Protein AF-A0AAW5ZXZ8-F1 (afdb_monomer_lite)

Structure (mmCIF, N/CA/C/O backbone):
data_AF-A0AAW5ZXZ8-F1
#
_entry.id   AF-A0AAW5ZXZ8-F1
#
loop_
_atom_site.group_PDB
_atom_site.id
_atom_site.type_symbol
_atom_site.label_atom_id
_atom_site.label_alt_id
_atom_site.label_comp_id
_atom_site.label_asym_id
_atom_site.label_entity_id
_atom_site.label_seq_id
_atom_site.pdbx_PDB_ins_code
_atom_site.Cartn_x
_atom_site.Cartn_y
_atom_site.Cartn_z
_atom_site.occupancy
_atom_site.B_iso_or_equiv
_atom_site.auth_seq_id
_atom_site.auth_comp_id
_atom_site.auth_asym_id
_atom_site.auth_atom_id
_atom_site.pdbx_PDB_model_num
ATOM 1 N N . MET A 1 1 ? -2.875 23.846 23.322 1.00 81.56 1 MET A N 1
ATOM 2 C CA . MET A 1 1 ? -2.249 22.609 23.842 1.00 81.56 1 MET A CA 1
ATOM 3 C C . MET A 1 1 ? -1.672 21.846 22.663 1.00 81.56 1 MET A C 1
ATOM 5 O O . MET A 1 1 ? -2.320 21.829 21.625 1.00 81.56 1 MET A O 1
ATOM 9 N N . LYS A 1 2 ? -0.470 21.278 22.786 1.00 89.38 2 LYS A N 1
ATOM 10 C CA . LYS A 1 2 ? 0.163 20.482 21.726 1.00 89.38 2 LYS A CA 1
ATOM 11 C C . LYS A 1 2 ? 0.194 19.020 22.166 1.00 89.38 2 LYS A C 1
ATOM 13 O O . LYS A 1 2 ? 0.668 18.742 23.263 1.00 89.38 2 LYS A O 1
ATOM 18 N N . THR A 1 3 ? -0.282 18.123 21.311 1.00 91.81 3 THR A N 1
ATOM 19 C CA . THR A 1 3 ? -0.285 16.674 21.544 1.00 91.81 3 THR A CA 1
ATOM 20 C C . THR A 1 3 ? 0.257 15.991 20.298 1.00 91.81 3 THR A C 1
ATOM 22 O O . THR A 1 3 ? -0.144 16.333 19.189 1.00 91.81 3 THR A O 1
ATOM 25 N N . THR A 1 4 ? 1.176 15.048 20.482 1.00 92.69 4 THR A N 1
ATOM 26 C CA . THR A 1 4 ? 1.722 14.222 19.401 1.00 92.69 4 THR A CA 1
ATOM 27 C C . THR A 1 4 ? 1.116 12.831 19.504 1.00 92.69 4 THR A C 1
ATOM 29 O O . THR A 1 4 ? 1.119 12.244 20.583 1.00 92.69 4 THR A O 1
ATOM 32 N N . ILE A 1 5 ? 0.622 12.306 18.386 1.00 88.88 5 ILE A N 1
ATOM 33 C CA . ILE A 1 5 ? 0.127 10.933 18.262 1.00 88.88 5 ILE A CA 1
ATOM 34 C C . ILE A 1 5 ? 0.953 10.273 17.162 1.00 88.88 5 ILE A C 1
ATOM 36 O O . ILE A 1 5 ? 1.001 10.780 16.044 1.00 88.88 5 ILE A O 1
ATOM 40 N N . ALA A 1 6 ? 1.636 9.181 17.496 1.00 89.12 6 ALA A N 1
ATOM 41 C CA . ALA A 1 6 ? 2.413 8.397 16.545 1.00 89.12 6 ALA A CA 1
ATOM 42 C C . ALA A 1 6 ? 1.604 7.175 16.100 1.00 89.12 6 ALA A C 1
ATOM 44 O O . ALA A 1 6 ? 0.957 6.528 16.923 1.00 89.12 6 ALA A O 1
ATOM 45 N N . PHE A 1 7 ? 1.671 6.855 14.810 1.00 86.56 7 PHE A N 1
ATOM 46 C CA . PHE A 1 7 ? 1.031 5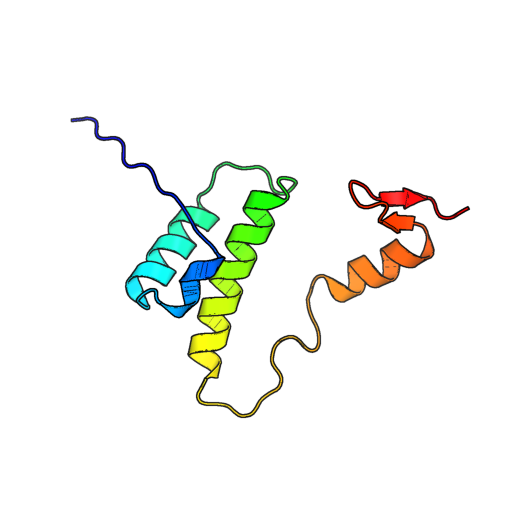.680 14.227 1.00 86.56 7 PHE A CA 1
ATOM 47 C C . PHE A 1 7 ? 2.094 4.696 13.749 1.00 86.56 7 PHE A C 1
ATOM 49 O O . PHE A 1 7 ? 3.091 5.098 13.154 1.00 86.56 7 PHE A O 1
ATOM 56 N N . ASN A 1 8 ? 1.859 3.411 14.001 1.00 88.94 8 ASN A N 1
ATOM 57 C CA . ASN A 1 8 ? 2.609 2.311 13.412 1.00 88.94 8 ASN A CA 1
ATOM 58 C C . ASN A 1 8 ? 1.621 1.469 12.602 1.00 88.94 8 ASN A C 1
ATOM 60 O O . ASN A 1 8 ? 0.579 1.074 13.129 1.00 88.94 8 ASN A O 1
ATOM 64 N N . ILE A 1 9 ? 1.922 1.260 11.324 1.00 90.62 9 ILE A N 1
ATOM 65 C CA . ILE A 1 9 ? 1.064 0.531 10.396 1.00 90.62 9 ILE A CA 1
ATOM 66 C C . ILE A 1 9 ? 1.736 -0.804 10.094 1.00 90.62 9 ILE A C 1
ATOM 68 O O . ILE A 1 9 ? 2.681 -0.865 9.312 1.00 90.62 9 ILE A O 1
ATOM 72 N N . ASP A 1 10 ? 1.223 -1.875 10.696 1.00 92.69 10 ASP A N 1
ATOM 73 C CA . ASP A 1 10 ? 1.617 -3.244 10.370 1.00 92.69 10 ASP A CA 1
ATOM 74 C C . ASP A 1 10 ? 0.670 -3.816 9.307 1.00 92.69 10 ASP A C 1
ATOM 76 O O . ASP A 1 10 ? -0.452 -4.249 9.602 1.00 92.69 10 ASP A O 1
ATOM 80 N N . THR A 1 11 ? 1.131 -3.825 8.054 1.00 95.12 11 THR A N 1
ATOM 81 C CA . THR A 1 11 ? 0.347 -4.298 6.906 1.00 95.12 11 THR A CA 1
ATOM 82 C C . THR A 1 11 ? -0.013 -5.787 6.988 1.00 95.12 11 THR A C 1
ATOM 84 O O . THR A 1 11 ? -0.973 -6.210 6.343 1.00 95.12 11 THR A O 1
ATOM 87 N N . SER A 1 12 ? 0.675 -6.583 7.817 1.00 95.12 12 SER A N 1
ATOM 88 C CA . SER A 1 12 ? 0.376 -8.010 8.003 1.00 95.12 12 SER A CA 1
ATOM 89 C C . SER A 1 12 ? -0.893 -8.262 8.830 1.00 95.12 12 SER A C 1
ATOM 91 O O . SER A 1 12 ? -1.495 -9.333 8.744 1.00 95.12 12 SER A O 1
ATOM 93 N N . THR A 1 13 ? -1.354 -7.258 9.584 1.00 95.12 13 THR A N 1
ATOM 94 C CA . THR A 1 13 ? -2.486 -7.381 10.523 1.00 95.12 13 THR A CA 1
ATOM 95 C C . THR A 1 13 ? -3.794 -6.776 10.011 1.00 95.12 13 THR A C 1
ATOM 97 O O . THR A 1 13 ? -4.830 -6.904 10.667 1.00 95.12 13 THR A O 1
ATOM 100 N N . LEU A 1 14 ? -3.794 -6.181 8.812 1.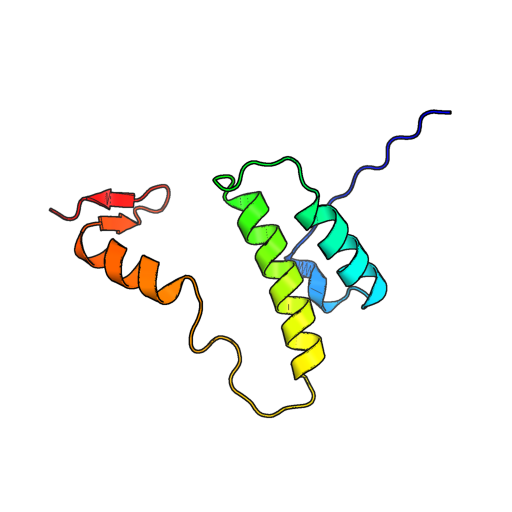00 96.88 14 LEU A N 1
ATOM 101 C CA . LEU A 1 14 ? -4.930 -5.426 8.257 1.00 96.88 14 LEU A CA 1
ATOM 102 C C . LEU A 1 14 ? -6.239 -6.227 8.191 1.00 96.88 14 LEU A C 1
ATOM 104 O O . LEU A 1 14 ? -7.328 -5.669 8.330 1.00 96.88 14 LEU A O 1
ATOM 108 N N . GLN A 1 15 ? -6.157 -7.548 8.020 1.00 95.06 15 GLN A N 1
ATOM 109 C CA . GLN A 1 15 ? -7.333 -8.422 7.987 1.00 95.06 15 GLN A CA 1
ATOM 110 C C . GLN A 1 15 ? -8.088 -8.464 9.326 1.00 95.06 15 GLN A C 1
ATOM 112 O O . GLN A 1 15 ? -9.296 -8.693 9.325 1.00 95.06 15 GLN A O 1
ATOM 117 N N . GLY A 1 16 ? -7.398 -8.233 10.449 1.00 95.00 16 GLY A N 1
ATOM 118 C CA . GLY A 1 16 ? -7.984 -8.202 11.792 1.00 95.00 16 GLY A CA 1
ATOM 119 C C . GLY A 1 16 ? -8.510 -6.828 12.219 1.00 95.00 16 GLY A C 1
ATOM 120 O O . GLY A 1 16 ? -9.222 -6.731 13.216 1.00 95.00 16 GLY A O 1
ATOM 121 N N . CYS A 1 17 ? -8.188 -5.763 11.481 1.00 95.75 17 CYS A N 1
ATOM 122 C CA . CYS A 1 17 ? -8.642 -4.408 11.788 1.00 95.75 17 CYS A CA 1
ATOM 123 C C . CYS A 1 17 ? -10.157 -4.245 11.586 1.00 95.75 17 CYS A C 1
ATOM 125 O O . CYS A 1 17 ? -10.762 -4.916 10.750 1.00 95.75 17 CYS A O 1
ATOM 127 N N . THR A 1 18 ? -10.787 -3.315 12.301 1.00 96.25 18 THR A N 1
ATOM 128 C CA . THR A 1 18 ? -12.171 -2.904 12.010 1.00 96.25 18 THR A CA 1
ATOM 129 C C . THR A 1 18 ? -12.223 -2.030 10.754 1.00 96.25 18 THR A C 1
ATOM 131 O O . THR A 1 18 ? -11.205 -1.470 10.345 1.00 96.25 18 THR A O 1
ATOM 134 N N . ASP A 1 19 ? -13.402 -1.895 10.142 1.00 96.19 19 ASP A N 1
ATOM 135 C CA . ASP A 1 19 ? -13.575 -1.041 8.957 1.00 96.19 19 ASP A CA 1
ATOM 136 C C . ASP A 1 19 ? -13.274 0.435 9.273 1.00 96.19 19 ASP A C 1
ATOM 138 O O . ASP A 1 19 ? -12.544 1.082 8.522 1.00 96.19 19 ASP A O 1
ATOM 142 N N . ASP A 1 20 ? -13.725 0.938 10.429 1.00 96.88 20 ASP A N 1
ATOM 143 C CA . ASP A 1 20 ? -13.423 2.304 10.888 1.00 96.88 20 ASP A CA 1
ATOM 144 C C . ASP A 1 20 ? -11.918 2.531 11.072 1.00 96.88 20 ASP A C 1
ATOM 146 O O . ASP A 1 20 ? -11.387 3.587 10.720 1.00 96.88 20 ASP A O 1
ATOM 150 N N . TYR A 1 21 ? -11.204 1.531 11.599 1.00 95.75 21 TYR A N 1
ATOM 151 C CA . TYR A 1 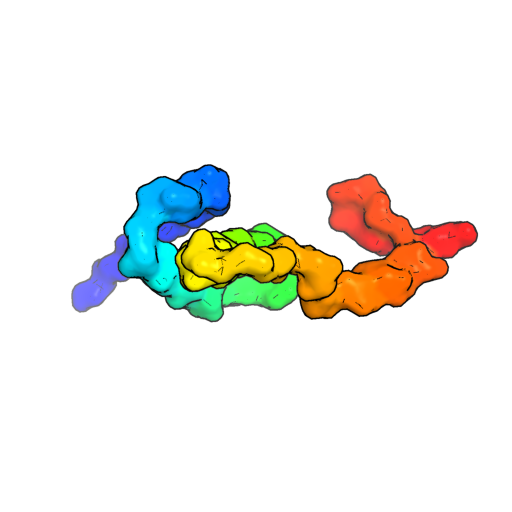21 ? -9.761 1.637 11.774 1.00 95.75 21 TYR A CA 1
ATOM 152 C C . TYR A 1 21 ? -9.030 1.601 10.430 1.00 95.75 21 TYR A C 1
ATOM 154 O O . TYR A 1 21 ? -8.122 2.399 10.221 1.00 95.75 21 TYR A O 1
ATOM 162 N N . LEU A 1 22 ? -9.453 0.759 9.480 1.00 96.94 22 LEU A N 1
ATOM 163 C CA . LEU A 1 22 ? -8.906 0.774 8.119 1.00 96.94 22 LEU A CA 1
ATOM 164 C C . LEU A 1 22 ? -9.142 2.113 7.415 1.00 96.94 22 LEU A C 1
ATOM 166 O O . LEU A 1 22 ? -8.239 2.607 6.742 1.00 96.94 22 LEU A O 1
ATOM 170 N N . ALA A 1 23 ? -10.316 2.723 7.595 1.00 96.50 23 ALA A N 1
ATOM 171 C CA . ALA A 1 23 ? -10.593 4.056 7.071 1.00 96.50 23 ALA A CA 1
ATOM 172 C C . ALA A 1 23 ? -9.653 5.104 7.690 1.00 96.50 23 ALA A C 1
ATOM 174 O O . ALA A 1 23 ? -9.076 5.915 6.966 1.00 96.50 23 ALA A O 1
ATOM 175 N N . ALA A 1 24 ? -9.427 5.056 9.007 1.00 96.06 24 ALA A N 1
ATOM 176 C CA . ALA A 1 24 ? -8.462 5.931 9.670 1.00 96.06 24 ALA A CA 1
ATOM 177 C C . ALA A 1 24 ? -7.033 5.723 9.137 1.00 96.06 24 ALA A C 1
ATOM 179 O O . ALA A 1 24 ? -6.357 6.700 8.813 1.00 96.06 24 ALA A O 1
ATOM 180 N N . LEU A 1 25 ? -6.590 4.469 8.982 1.00 96.00 25 LEU A N 1
ATOM 181 C CA . LEU A 1 25 ? -5.284 4.139 8.404 1.00 96.00 25 LEU A CA 1
ATOM 182 C C . LEU A 1 25 ? -5.146 4.655 6.970 1.00 96.00 25 LEU A C 1
ATOM 184 O O . LEU A 1 25 ? -4.093 5.184 6.625 1.00 96.00 25 LEU A O 1
ATOM 188 N N . TRP A 1 26 ? -6.198 4.555 6.154 1.00 97.00 26 TRP A N 1
ATOM 189 C CA . TRP A 1 26 ? -6.212 5.114 4.804 1.00 97.00 26 TRP A CA 1
ATOM 190 C C . TRP A 1 26 ? -5.994 6.626 4.816 1.00 97.00 26 TRP A C 1
ATOM 192 O O . TRP A 1 26 ? -5.114 7.117 4.112 1.00 97.00 26 TRP A O 1
ATOM 202 N N . TYR A 1 27 ? -6.738 7.362 5.647 1.00 96.50 27 TYR A N 1
ATOM 203 C CA . TYR A 1 27 ? -6.547 8.807 5.783 1.00 96.50 27 TYR A CA 1
ATOM 204 C C . TYR A 1 27 ? -5.123 9.151 6.227 1.00 96.50 27 TYR A C 1
ATOM 206 O O . TYR A 1 27 ? -4.479 9.992 5.605 1.00 96.50 27 TYR A O 1
ATOM 214 N N . ILE A 1 28 ? -4.606 8.473 7.254 1.00 94.81 28 ILE A N 1
ATOM 215 C CA . ILE A 1 28 ? -3.243 8.693 7.757 1.00 94.81 28 ILE A CA 1
ATOM 216 C C . ILE A 1 28 ? -2.218 8.443 6.650 1.00 94.81 28 ILE A C 1
ATOM 218 O O . ILE A 1 28 ? -1.395 9.315 6.381 1.00 94.81 28 ILE A O 1
ATOM 222 N N . ALA A 1 29 ? -2.296 7.295 5.975 1.00 94.25 29 ALA A N 1
ATOM 223 C CA . ALA A 1 29 ? -1.352 6.911 4.936 1.00 94.25 29 ALA A CA 1
ATOM 224 C C . ALA A 1 29 ? -1.397 7.860 3.724 1.00 94.25 29 ALA A C 1
ATOM 226 O O . ALA A 1 29 ? -0.347 8.211 3.201 1.00 94.25 29 ALA A O 1
ATOM 227 N N . GLN A 1 30 ? -2.577 8.349 3.328 1.00 93.94 30 GLN A N 1
ATOM 228 C CA . GLN A 1 30 ? -2.717 9.331 2.241 1.00 93.94 30 GLN A CA 1
ATOM 229 C C . GLN A 1 30 ? -2.233 10.738 2.612 1.00 93.94 30 GLN A C 1
ATOM 231 O O . GLN A 1 30 ? -1.850 11.515 1.744 1.00 93.94 30 GLN A O 1
ATOM 236 N N . THR A 1 31 ? -2.246 11.079 3.901 1.00 93.50 31 THR A N 1
ATOM 237 C CA . THR A 1 31 ? -1.675 12.338 4.415 1.00 93.50 31 THR A CA 1
ATOM 238 C C . THR A 1 31 ? -0.199 12.223 4.796 1.00 93.50 31 THR A C 1
ATOM 240 O O . THR A 1 31 ? 0.374 13.183 5.314 1.00 93.50 31 THR A O 1
ATOM 243 N N . ASN A 1 32 ? 0.423 11.061 4.564 1.00 90.19 32 ASN A N 1
ATOM 244 C CA . ASN A 1 32 ? 1.837 10.850 4.831 1.00 90.19 32 ASN A CA 1
ATOM 245 C C . ASN A 1 32 ? 2.668 11.858 4.011 1.00 90.19 32 ASN A C 1
ATOM 247 O O . ASN A 1 32 ? 2.529 11.892 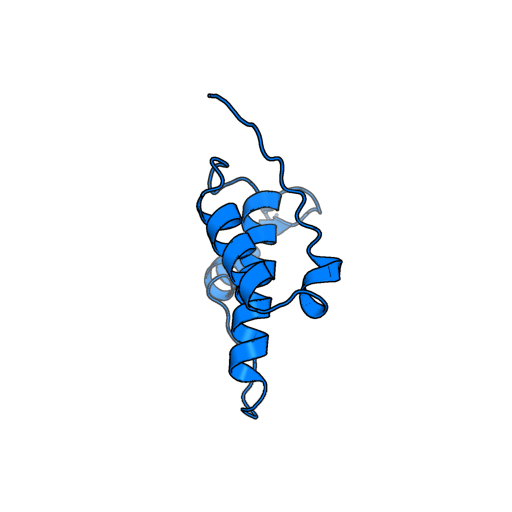2.791 1.00 90.19 32 ASN A O 1
ATOM 251 N N . PRO A 1 33 ? 3.541 12.667 4.639 1.00 91.38 33 PRO A N 1
ATOM 252 C CA . PRO A 1 33 ? 4.369 13.641 3.927 1.00 91.38 33 PRO A CA 1
ATOM 253 C C . PRO A 1 33 ? 5.510 13.010 3.111 1.00 91.38 33 PRO A C 1
ATOM 255 O O . PRO A 1 33 ? 6.316 13.744 2.539 1.00 91.38 33 PRO A O 1
ATOM 258 N N . ALA A 1 34 ? 5.628 11.678 3.091 1.00 91.56 34 ALA A N 1
ATOM 259 C CA . ALA A 1 34 ? 6.576 10.974 2.240 1.00 91.56 34 ALA A CA 1
ATOM 260 C C . ALA A 1 34 ? 6.366 11.324 0.759 1.00 91.56 34 ALA A C 1
ATOM 262 O O . ALA A 1 34 ? 5.247 11.506 0.283 1.00 91.56 34 ALA A O 1
ATOM 263 N N . THR A 1 35 ? 7.467 11.411 0.025 1.00 87.69 35 THR A N 1
ATOM 264 C CA . THR A 1 35 ? 7.455 11.609 -1.421 1.00 87.69 35 THR A CA 1
ATOM 265 C C . THR A 1 35 ? 6.969 10.348 -2.140 1.00 87.69 35 THR A C 1
ATOM 267 O O . THR A 1 35 ? 7.097 9.234 -1.635 1.00 87.69 35 THR A O 1
ATOM 270 N N . ASN A 1 36 ? 6.425 10.516 -3.348 1.00 84.62 36 ASN A N 1
ATOM 271 C CA . ASN A 1 36 ? 5.839 9.420 -4.134 1.00 84.62 36 ASN A CA 1
ATOM 272 C C . ASN A 1 36 ? 6.866 8.393 -4.663 1.00 84.62 36 ASN A C 1
ATOM 274 O O . ASN A 1 36 ? 6.476 7.425 -5.305 1.00 84.62 36 ASN A O 1
ATOM 278 N N . ASP A 1 37 ? 8.163 8.613 -4.451 1.00 85.69 37 ASP A N 1
ATOM 279 C CA . ASP A 1 37 ? 9.254 7.673 -4.739 1.00 85.69 37 ASP A CA 1
ATOM 280 C C . ASP A 1 37 ? 9.659 6.837 -3.510 1.00 85.69 37 ASP A C 1
ATOM 282 O O . ASP A 1 37 ? 10.494 5.938 -3.615 1.00 85.69 37 ASP A O 1
ATOM 286 N N . ASN A 1 38 ? 9.057 7.091 -2.344 1.00 91.50 38 ASN A N 1
ATOM 287 C CA . ASN A 1 38 ? 9.270 6.281 -1.156 1.00 91.50 38 ASN A CA 1
ATOM 288 C C . ASN A 1 38 ? 8.518 4.950 -1.285 1.00 91.50 38 ASN A C 1
ATOM 290 O O . ASN A 1 38 ? 7.304 4.876 -1.079 1.00 91.50 38 ASN A O 1
ATOM 294 N N . HIS A 1 39 ? 9.273 3.896 -1.590 1.00 88.38 39 HIS A N 1
ATOM 295 C CA . HIS A 1 39 ? 8.757 2.545 -1.778 1.00 88.38 39 HIS A CA 1
ATOM 296 C C . HIS A 1 39 ? 7.844 2.087 -0.629 1.00 88.38 39 HIS A C 1
ATOM 298 O O . HIS A 1 39 ? 6.706 1.689 -0.873 1.00 88.38 39 HIS A O 1
ATOM 304 N N . ASP A 1 40 ? 8.303 2.188 0.619 1.00 90.88 40 ASP A N 1
ATOM 305 C CA . ASP A 1 40 ? 7.571 1.655 1.772 1.00 9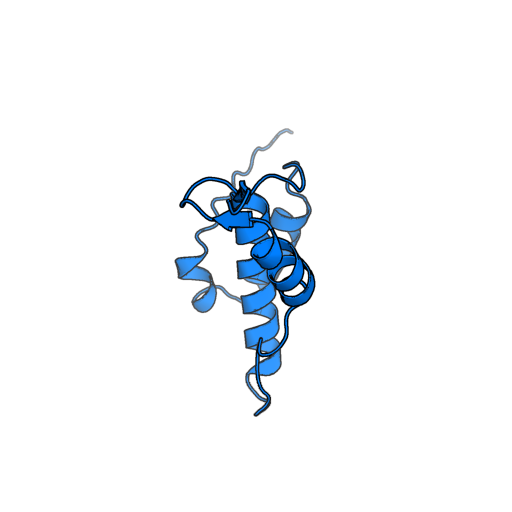0.88 40 ASP A CA 1
ATOM 306 C C . ASP A 1 40 ? 6.271 2.423 2.033 1.00 90.88 40 ASP A C 1
ATOM 308 O O . ASP A 1 40 ? 5.251 1.821 2.370 1.00 90.88 40 ASP A O 1
ATOM 312 N N . ALA A 1 41 ? 6.269 3.744 1.822 1.00 92.38 41 ALA A N 1
ATOM 313 C CA . ALA A 1 41 ? 5.059 4.554 1.914 1.00 92.38 41 ALA A CA 1
ATOM 314 C C . ALA A 1 41 ? 4.035 4.162 0.838 1.00 92.38 41 ALA A C 1
ATOM 316 O O . ALA A 1 41 ? 2.861 3.957 1.156 1.00 92.38 41 ALA A O 1
ATOM 317 N N . CYS A 1 42 ? 4.473 4.006 -0.416 1.00 92.19 42 CYS A N 1
ATOM 318 C CA . CYS A 1 42 ? 3.608 3.575 -1.513 1.00 92.19 42 CYS A CA 1
ATOM 319 C C . CYS A 1 42 ? 3.027 2.176 -1.261 1.00 92.19 42 CYS A C 1
ATOM 321 O O . CYS A 1 42 ? 1.815 1.983 -1.378 1.00 92.19 42 CYS A O 1
ATOM 323 N N . VAL A 1 43 ? 3.867 1.226 -0.841 1.00 92.69 43 VAL A N 1
ATOM 324 C CA . VAL A 1 43 ? 3.461 -0.148 -0.519 1.00 92.69 43 VAL A CA 1
ATOM 325 C C . VAL A 1 43 ? 2.469 -0.177 0.645 1.00 92.69 43 VAL A C 1
ATOM 327 O O . VAL A 1 43 ? 1.453 -0.871 0.572 1.00 92.69 43 VAL A O 1
ATOM 330 N N . ALA A 1 44 ? 2.693 0.608 1.702 1.00 94.69 44 ALA A N 1
ATOM 331 C CA . ALA A 1 44 ? 1.771 0.682 2.834 1.00 94.69 44 ALA A CA 1
ATOM 332 C C . ALA A 1 44 ? 0.377 1.188 2.420 1.00 94.69 44 ALA A C 1
ATOM 334 O O . ALA A 1 44 ? -0.633 0.570 2.775 1.00 94.69 44 ALA A O 1
ATOM 335 N N . VAL A 1 45 ? 0.312 2.273 1.637 1.00 95.38 45 VAL A N 1
ATOM 336 C CA . VAL A 1 45 ? -0.951 2.823 1.106 1.00 95.38 45 VAL A CA 1
ATOM 337 C C . VAL A 1 45 ? -1.669 1.788 0.238 1.00 95.38 45 VAL A C 1
ATOM 339 O O . VAL A 1 45 ? -2.882 1.598 0.373 1.00 95.38 45 VAL A O 1
ATOM 342 N N . GLU A 1 46 ? -0.930 1.086 -0.623 1.00 95.00 46 GLU A N 1
ATOM 343 C CA . GLU A 1 46 ? -1.474 0.049 -1.493 1.00 95.00 46 GLU A CA 1
ATOM 344 C C . GLU A 1 46 ? -2.079 -1.113 -0.693 1.00 95.00 46 GLU A C 1
ATOM 346 O O . GLU A 1 46 ? -3.212 -1.515 -0.963 1.00 95.00 46 GLU A O 1
ATOM 351 N N . HIS A 1 47 ? -1.379 -1.624 0.324 1.00 96.25 47 HIS A N 1
ATOM 352 C CA . HIS A 1 47 ? -1.897 -2.700 1.173 1.00 96.25 47 HIS A CA 1
ATOM 353 C C . HIS A 1 47 ? -3.204 -2.314 1.875 1.00 96.25 47 HIS A C 1
ATOM 355 O O . HIS A 1 47 ? -4.147 -3.111 1.886 1.00 96.25 47 HIS A O 1
ATOM 361 N N . ILE A 1 48 ? -3.294 -1.091 2.408 1.00 97.25 48 ILE A N 1
ATOM 362 C CA . ILE A 1 48 ? -4.519 -0.587 3.047 1.00 97.25 48 ILE A CA 1
ATOM 363 C C . ILE A 1 48 ? -5.658 -0.497 2.025 1.00 97.25 48 ILE A C 1
ATOM 365 O O . ILE A 1 48 ? -6.745 -1.029 2.259 1.00 97.25 48 ILE A O 1
ATOM 369 N N . GLY A 1 49 ? -5.414 0.134 0.873 1.00 96.12 49 GLY A N 1
ATOM 370 C CA . GLY A 1 49 ? -6.425 0.289 -0.176 1.00 96.12 49 GLY A CA 1
ATOM 371 C C . GLY A 1 49 ? -6.926 -1.054 -0.713 1.00 96.12 49 GLY A C 1
ATOM 372 O O . GLY A 1 49 ? -8.132 -1.254 -0.885 1.00 96.12 49 GLY A O 1
ATOM 373 N N . ARG A 1 50 ? -6.017 -2.016 -0.914 1.00 95.25 50 ARG A N 1
ATOM 374 C CA . ARG A 1 50 ? -6.367 -3.374 -1.347 1.00 95.25 50 ARG A CA 1
ATOM 375 C C . ARG A 1 50 ? -7.225 -4.099 -0.324 1.00 95.25 50 ARG A C 1
ATOM 377 O O . ARG A 1 50 ? -8.157 -4.792 -0.726 1.00 95.25 50 ARG A O 1
ATOM 384 N N . GLU A 1 51 ? -6.945 -3.947 0.968 1.00 96.69 51 GLU A N 1
ATOM 385 C CA . GLU A 1 51 ? -7.774 -4.546 2.013 1.00 96.69 51 GLU A CA 1
ATOM 386 C C . GLU A 1 51 ? -9.187 -3.946 2.014 1.00 96.69 51 GLU A C 1
ATOM 388 O O . GLU A 1 51 ? -10.160 -4.699 2.052 1.00 96.69 51 GLU A O 1
ATOM 393 N N . ILE A 1 52 ? -9.321 -2.622 1.881 1.00 96.25 52 ILE A N 1
ATOM 394 C CA . ILE A 1 52 ? -10.628 -1.950 1.774 1.00 96.25 52 ILE A CA 1
ATOM 395 C C . ILE A 1 52 ? -11.417 -2.493 0.574 1.00 96.25 52 ILE A C 1
ATOM 397 O O . ILE A 1 52 ? -12.569 -2.911 0.720 1.00 96.25 52 ILE A O 1
ATOM 401 N N . ILE A 1 53 ? -10.789 -2.560 -0.605 1.00 94.25 53 ILE A N 1
ATOM 402 C CA . ILE A 1 53 ? -11.427 -3.087 -1.819 1.00 94.25 53 ILE A CA 1
ATOM 403 C C . ILE A 1 53 ? -11.795 -4.564 -1.638 1.00 94.25 53 ILE A C 1
ATOM 405 O O . ILE A 1 53 ? -12.916 -4.961 -1.947 1.00 94.25 53 ILE A O 1
ATOM 409 N N . ARG A 1 54 ? -10.906 -5.387 -1.070 1.00 93.19 54 ARG A N 1
ATOM 410 C CA . ARG A 1 54 ? -11.183 -6.802 -0.784 1.00 93.19 54 ARG A CA 1
ATOM 411 C C . ARG A 1 54 ? -12.403 -6.972 0.127 1.00 93.19 54 ARG A C 1
ATOM 413 O O . ARG A 1 54 ? -13.190 -7.893 -0.086 1.00 93.19 54 ARG A O 1
ATOM 420 N N . ARG A 1 55 ? -12.577 -6.110 1.137 1.00 93.19 55 ARG A N 1
ATOM 421 C CA . ARG A 1 55 ? -13.750 -6.140 2.029 1.00 93.19 55 ARG A CA 1
ATOM 422 C C . ARG A 1 55 ? -15.027 -5.767 1.302 1.00 93.19 55 ARG A C 1
ATOM 424 O O . ARG A 1 55 ? -16.007 -6.497 1.423 1.00 93.19 55 ARG A O 1
ATOM 431 N N . TRP A 1 56 ? -14.992 -4.700 0.510 1.00 91.56 56 TRP A N 1
ATOM 432 C CA . TRP A 1 56 ? -16.147 -4.286 -0.282 1.00 91.56 56 TRP A CA 1
ATOM 433 C C . TRP A 1 56 ? -16.568 -5.374 -1.283 1.00 91.56 56 TRP A C 1
ATOM 435 O O . TRP A 1 56 ? -17.749 -5.685 -1.419 1.00 91.56 56 TRP A O 1
ATOM 445 N N . MET A 1 57 ? -15.598 -6.037 -1.911 1.00 91.88 57 MET A N 1
ATOM 446 C CA . MET A 1 57 ? -15.843 -7.062 -2.926 1.00 91.88 57 MET A CA 1
ATOM 447 C C . MET A 1 57 ? -16.163 -8.454 -2.355 1.00 91.88 57 MET A C 1
ATOM 449 O O . MET A 1 57 ? -16.479 -9.357 -3.125 1.00 91.88 57 MET A O 1
ATOM 453 N N . ARG A 1 58 ? -16.132 -8.660 -1.027 1.00 87.38 58 ARG A N 1
ATOM 454 C CA . ARG A 1 58 ? -16.270 -9.985 -0.378 1.00 87.38 58 ARG A CA 1
ATOM 455 C C . ARG A 1 58 ? -17.533 -10.759 -0.787 1.00 87.38 58 ARG A C 1
ATOM 457 O O . ARG A 1 58 ? -17.517 -11.985 -0.778 1.00 87.38 58 ARG A O 1
ATOM 464 N N . GLY A 1 59 ? -18.619 -10.062 -1.115 1.00 84.88 59 GLY A N 1
ATOM 465 C CA . GLY A 1 59 ? -19.895 -10.672 -1.508 1.00 84.88 59 GLY A CA 1
ATOM 466 C C . GLY A 1 59 ? -20.047 -10.958 -3.004 1.00 84.88 59 GLY A C 1
ATOM 467 O O . GLY A 1 59 ? -21.105 -11.426 -3.415 1.00 84.88 59 GLY A O 1
ATOM 468 N N . VAL A 1 60 ? -19.039 -10.652 -3.826 1.00 88.12 60 VAL A N 1
ATOM 469 C CA . VAL A 1 60 ? -19.150 -10.683 -5.287 1.00 88.12 60 VAL A CA 1
ATOM 470 C C . VAL A 1 60 ? -18.149 -11.697 -5.859 1.00 88.12 60 VAL A C 1
ATOM 472 O O . VAL A 1 60 ? -16.953 -11.573 -5.595 1.00 88.12 60 VAL A O 1
ATOM 475 N N . PRO A 1 61 ? -18.579 -12.694 -6.659 1.00 83.06 61 PRO A N 1
ATOM 476 C CA . PRO A 1 61 ? -17.691 -13.708 -7.231 1.00 83.06 61 PRO A CA 1
ATOM 477 C C . PRO A 1 61 ? -16.972 -13.172 -8.477 1.00 83.06 61 PRO A C 1
ATOM 479 O O . PRO A 1 61 ? -17.132 -13.693 -9.579 1.00 83.06 61 PRO A O 1
ATOM 482 N N . VAL A 1 62 ? -16.214 -12.091 -8.321 1.00 85.19 62 VAL A N 1
ATOM 483 C CA . VAL A 1 62 ? -15.455 -11.474 -9.414 1.00 85.19 62 VAL A CA 1
ATOM 484 C C . VAL A 1 62 ? -13.957 -11.592 -9.173 1.00 85.19 62 VAL A C 1
ATOM 486 O O . VAL A 1 62 ? -13.519 -11.620 -8.019 1.00 85.19 62 VAL A O 1
ATOM 489 N N . PRO A 1 63 ? -13.148 -11.652 -10.244 1.00 87.19 63 PRO A N 1
ATOM 490 C CA . PRO A 1 63 ? -11.706 -11.640 -10.097 1.00 87.19 63 PRO A CA 1
ATOM 491 C C . PRO A 1 63 ? -11.232 -10.360 -9.412 1.00 87.19 63 PRO A C 1
ATOM 493 O O . PRO A 1 63 ? -11.690 -9.261 -9.726 1.00 87.19 63 PRO A O 1
ATOM 496 N N . LEU A 1 64 ? -10.277 -10.511 -8.501 1.00 88.56 64 LEU A N 1
ATOM 497 C CA . LEU A 1 64 ? -9.646 -9.412 -7.790 1.00 88.56 64 LEU A CA 1
ATOM 498 C C . LEU A 1 64 ? -8.190 -9.335 -8.258 1.00 88.56 64 LEU A C 1
ATOM 500 O O . LEU A 1 64 ? -7.459 -10.313 -8.133 1.00 88.56 64 LEU A O 1
ATOM 504 N N . TRP A 1 65 ? -7.774 -8.179 -8.780 1.00 88.69 65 TRP A N 1
ATOM 505 C CA . TRP A 1 65 ? -6.378 -7.894 -9.152 1.00 88.69 65 TRP A CA 1
ATOM 506 C C . TRP A 1 65 ? -5.802 -8.629 -10.375 1.00 88.69 65 TRP A C 1
ATOM 508 O O . TRP A 1 65 ? -4.582 -8.681 -10.514 1.00 88.69 65 TRP A O 1
ATOM 518 N N . ASN A 1 66 ? -6.641 -9.141 -11.281 1.00 90.69 66 ASN A N 1
ATOM 519 C CA . ASN A 1 66 ? -6.174 -9.763 -12.532 1.00 90.69 66 ASN A CA 1
ATOM 520 C C . ASN A 1 66 ? -5.452 -8.790 -13.476 1.00 90.69 66 ASN A C 1
ATOM 522 O O . ASN A 1 66 ? -4.631 -9.220 -14.277 1.00 90.69 66 ASN A O 1
ATOM 526 N N . ILE A 1 67 ? -5.832 -7.512 -13.433 1.00 90.69 67 ILE A N 1
ATOM 527 C CA . ILE A 1 67 ? -5.252 -6.430 -14.229 1.00 90.69 67 ILE A CA 1
ATOM 528 C C . ILE A 1 67 ? -5.112 -5.232 -13.294 1.00 90.69 67 ILE A C 1
ATOM 530 O O . ILE A 1 67 ? -6.077 -4.850 -12.627 1.00 90.69 67 ILE A O 1
ATOM 534 N N . GLN A 1 68 ? -3.919 -4.660 -13.223 1.00 90.25 68 GLN A N 1
ATOM 535 C CA . GLN A 1 68 ? -3.554 -3.609 -12.281 1.00 90.25 68 GLN A CA 1
ATOM 536 C C . GLN A 1 68 ? -2.934 -2.420 -13.014 1.00 90.25 68 GLN A C 1
ATOM 538 O O . GLN A 1 68 ? -2.306 -2.568 -14.060 1.00 90.25 68 GLN A O 1
ATOM 543 N N . GLY A 1 69 ? -3.082 -1.218 -12.449 1.00 87.06 69 GLY A N 1
ATOM 544 C CA . GLY A 1 69 ? -2.550 0.005 -13.066 1.00 87.06 69 GLY A CA 1
ATOM 545 C C . GLY A 1 69 ? -1.033 -0.036 -13.293 1.00 87.06 69 GLY A C 1
ATOM 546 O O . GLY A 1 69 ? -0.547 0.516 -14.277 1.00 87.06 69 GLY A O 1
ATOM 547 N N . GLY A 1 70 ? -0.295 -0.737 -12.423 1.00 89.12 70 GLY A N 1
ATOM 548 C CA . GLY A 1 70 ? 1.150 -0.931 -12.551 1.00 89.12 70 GLY A CA 1
ATOM 549 C C . GLY A 1 70 ? 1.565 -1.916 -13.648 1.00 89.12 70 GLY A C 1
ATOM 550 O O . GLY A 1 70 ? 2.701 -1.840 -14.114 1.00 89.12 70 GLY A O 1
ATOM 551 N N . ASP A 1 71 ? 0.662 -2.791 -14.108 1.00 93.50 71 ASP A N 1
ATOM 552 C CA . ASP A 1 71 ? 1.005 -3.874 -15.036 1.00 93.50 71 ASP A CA 1
ATOM 553 C C . ASP A 1 71 ? 1.553 -3.325 -16.350 1.00 93.50 71 ASP A C 1
ATOM 555 O O . ASP A 1 71 ? 2.593 -3.779 -16.817 1.00 93.50 71 ASP A O 1
ATOM 559 N N . TYR A 1 72 ? 0.901 -2.315 -16.938 1.00 94.88 72 TYR A N 1
ATOM 560 C CA . TYR A 1 72 ? 1.355 -1.742 -18.207 1.00 94.88 72 TYR A CA 1
ATOM 561 C C . TYR A 1 72 ? 2.778 -1.185 -18.094 1.00 94.88 72 TYR A C 1
ATOM 563 O O . TYR A 1 72 ? 3.642 -1.538 -18.896 1.00 94.88 72 TYR A O 1
ATOM 571 N N . TY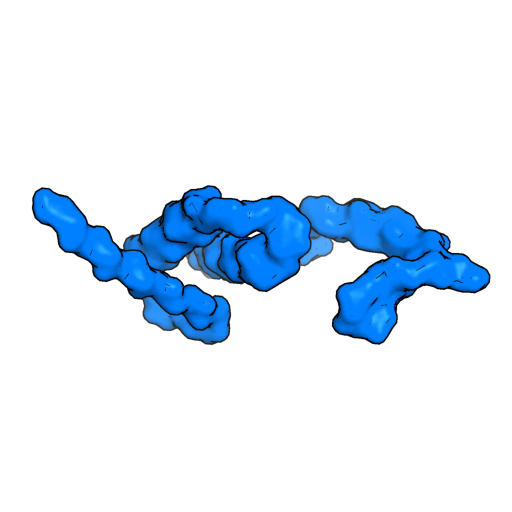R A 1 73 ? 3.036 -0.349 -17.086 1.00 91.88 73 TYR A N 1
ATOM 572 C CA . TYR A 1 73 ? 4.351 0.258 -16.889 1.00 91.88 73 TYR A CA 1
ATOM 573 C C . TYR A 1 73 ? 5.420 -0.794 -16.590 1.00 91.88 73 TYR A C 1
ATOM 575 O O . TYR A 1 73 ? 6.490 -0.749 -17.193 1.00 91.88 73 TYR A O 1
ATOM 583 N N . HIS A 1 74 ? 5.116 -1.777 -15.737 1.00 93.25 74 HIS A N 1
ATOM 584 C CA . HIS A 1 74 ? 6.023 -2.882 -15.441 1.00 93.25 74 HIS A CA 1
ATOM 585 C C . HIS A 1 74 ? 6.364 -3.684 -16.705 1.00 93.25 74 HIS A C 1
ATOM 587 O O . HIS A 1 74 ? 7.535 -3.906 -16.996 1.00 93.25 74 HIS A O 1
ATOM 593 N N . GLN A 1 75 ? 5.361 -4.046 -17.511 1.00 95.25 75 GLN A N 1
ATOM 594 C CA . GLN A 1 75 ? 5.549 -4.792 -18.759 1.00 95.25 75 GLN A CA 1
ATOM 595 C C . GLN A 1 75 ? 6.331 -4.007 -19.821 1.00 95.25 75 GLN A C 1
ATOM 597 O O . GLN A 1 75 ? 7.039 -4.609 -20.627 1.00 95.25 75 GLN A O 1
ATOM 602 N N . GLN A 1 76 ? 6.221 -2.674 -19.853 1.00 95.81 76 GLN A N 1
ATOM 603 C CA . GLN A 1 76 ? 7.076 -1.847 -20.712 1.00 95.81 76 GLN A CA 1
ATOM 604 C C . GLN A 1 76 ? 8.513 -1.781 -20.184 1.00 95.81 76 GLN A C 1
ATOM 606 O O . GLN A 1 76 ? 9.450 -1.879 -20.973 1.00 95.81 76 GLN A O 1
ATOM 611 N N . LEU A 1 77 ? 8.692 -1.649 -18.867 1.00 94.56 77 LEU A N 1
ATOM 612 C CA . LEU A 1 77 ? 10.001 -1.522 -18.226 1.00 94.56 77 LEU A CA 1
ATOM 613 C C . LEU A 1 77 ? 10.853 -2.786 -18.387 1.00 94.56 77 LEU A C 1
ATOM 615 O O . LEU A 1 77 ? 12.015 -2.690 -18.781 1.00 94.56 77 LEU A O 1
ATOM 619 N N . ILE A 1 78 ? 10.267 -3.970 -18.184 1.00 95.69 78 ILE A N 1
ATOM 620 C CA . ILE A 1 78 ? 10.995 -5.249 -18.274 1.00 95.69 78 ILE A CA 1
ATOM 621 C C . ILE A 1 78 ? 11.495 -5.596 -19.687 1.00 95.69 78 ILE A C 1
ATOM 623 O O . ILE A 1 78 ? 12.227 -6.565 -19.864 1.00 95.69 78 ILE A O 1
ATOM 627 N N . ARG A 1 79 ? 11.119 -4.815 -20.709 1.00 95.94 79 ARG A N 1
ATOM 628 C CA . ARG A 1 79 ? 11.680 -4.930 -22.068 1.00 95.94 79 ARG A CA 1
ATOM 629 C C . ARG A 1 79 ? 13.105 -4.393 -22.159 1.00 95.94 79 ARG A C 1
ATOM 631 O O . ARG A 1 79 ? 13.829 -4.771 -23.073 1.00 95.94 79 ARG A O 1
ATOM 638 N N . PHE A 1 80 ? 13.473 -3.489 -21.252 1.00 96.62 80 PHE A N 1
ATOM 639 C CA . PHE A 1 80 ? 14.735 -2.748 -21.283 1.00 96.62 80 PHE A CA 1
ATOM 640 C C . PHE A 1 80 ? 15.527 -2.849 -19.983 1.00 96.62 80 PHE A C 1
ATOM 642 O O . PHE A 1 80 ? 16.691 -2.462 -19.965 1.00 96.62 80 PHE A O 1
ATOM 649 N N . ALA A 1 81 ? 14.919 -3.321 -18.895 1.00 97.19 81 ALA A N 1
ATOM 650 C CA . ALA A 1 81 ? 15.549 -3.396 -17.586 1.00 97.19 81 ALA A CA 1
ATOM 651 C C . ALA A 1 81 ? 15.154 -4.673 -16.836 1.00 97.19 81 ALA A C 1
ATOM 653 O O . ALA A 1 81 ? 14.103 -5.258 -17.086 1.00 97.19 81 ALA A O 1
ATOM 654 N N . ARG A 1 82 ? 15.978 -5.091 -15.876 1.00 95.06 82 ARG A N 1
ATOM 655 C CA . ARG A 1 82 ? 15.669 -6.167 -14.927 1.00 95.06 82 ARG A CA 1
ATOM 656 C C . ARG A 1 82 ? 15.785 -5.656 -13.497 1.00 95.06 82 ARG A C 1
ATOM 658 O O . ARG A 1 82 ? 16.608 -4.794 -13.205 1.00 95.06 82 ARG A O 1
ATOM 665 N N . TRP A 1 83 ? 14.951 -6.189 -12.612 1.00 93.62 83 TRP A N 1
ATOM 666 C CA . TRP A 1 83 ? 15.048 -5.923 -11.181 1.00 93.62 83 TRP A CA 1
ATOM 667 C C . TRP A 1 83 ? 16.154 -6.791 -10.579 1.00 93.62 83 TRP A C 1
ATOM 669 O O . TRP A 1 83 ? 16.108 -8.014 -10.719 1.00 93.62 83 TRP A O 1
ATOM 679 N N . ASN A 1 84 ? 17.131 -6.185 -9.904 1.00 92.62 84 ASN A N 1
ATOM 680 C CA . ASN A 1 84 ? 18.236 -6.920 -9.273 1.00 92.62 84 ASN A CA 1
ATOM 681 C C . ASN A 1 84 ? 18.006 -7.238 -7.781 1.00 92.62 84 ASN A C 1
ATOM 683 O O . ASN A 1 84 ? 18.877 -7.811 -7.130 1.00 92.62 84 ASN A O 1
ATOM 687 N N . GLY A 1 85 ? 16.837 -6.885 -7.239 1.00 88.69 85 GLY A N 1
ATOM 688 C CA . GLY A 1 85 ? 16.529 -6.990 -5.810 1.00 88.69 85 GLY A CA 1
ATOM 689 C C . GLY A 1 85 ? 16.544 -5.650 -5.073 1.00 88.69 85 GLY A C 1
ATOM 690 O O . GLY A 1 85 ? 15.968 -5.570 -3.992 1.00 88.69 85 GLY A O 1
ATOM 691 N N . GLN A 1 86 ? 17.146 -4.610 -5.659 1.00 88.06 86 GLN A N 1
ATOM 692 C CA . GLN A 1 86 ? 17.274 -3.282 -5.053 1.00 88.06 86 GLN A CA 1
ATOM 693 C C . GLN A 1 86 ? 16.891 -2.147 -6.009 1.00 88.06 86 GLN A C 1
ATOM 695 O O . GLN A 1 86 ? 16.255 -1.183 -5.587 1.00 88.06 86 GLN A O 1
ATOM 700 N N . GLU A 1 87 ? 17.268 -2.248 -7.281 1.00 91.25 87 GLU A N 1
ATOM 701 C CA . GLU A 1 87 ? 16.975 -1.247 -8.302 1.00 91.25 87 GLU A CA 1
ATOM 702 C C . GLU A 1 87 ? 16.788 -1.881 -9.689 1.00 91.25 87 GLU A C 1
ATOM 704 O O . GLU A 1 87 ? 17.015 -3.079 -9.906 1.00 91.25 87 GLU A O 1
ATOM 709 N N . TRP A 1 88 ? 16.319 -1.067 -10.635 1.00 93.19 88 TRP A N 1
ATOM 710 C CA . TRP A 1 88 ? 16.204 -1.451 -12.038 1.00 93.19 88 TRP A CA 1
ATOM 711 C C . TRP A 1 88 ? 17.528 -1.203 -12.755 1.00 93.19 88 TRP A C 1
ATOM 713 O O . TRP A 1 88 ? 17.986 -0.066 -12.832 1.00 93.19 88 TRP A O 1
ATOM 723 N N . GLU A 1 89 ? 18.110 -2.249 -13.336 1.00 96.00 89 GLU A N 1
ATOM 724 C CA . GLU A 1 89 ? 19.312 -2.150 -14.167 1.00 96.00 89 GLU A CA 1
ATOM 725 C C . GLU A 1 89 ? 18.991 -2.443 -15.633 1.00 96.00 89 GLU A C 1
ATOM 727 O O . GLU A 1 89 ? 18.135 -3.278 -15.928 1.00 96.00 89 GLU A O 1
ATOM 732 N N . ALA A 1 90 ? 19.666 -1.760 -16.561 1.00 96.06 90 ALA A N 1
ATOM 733 C CA . ALA A 1 90 ? 19.462 -1.973 -17.991 1.00 96.06 90 ALA A CA 1
ATOM 734 C C . ALA A 1 90 ? 19.755 -3.434 -18.381 1.00 96.06 90 ALA A C 1
ATOM 736 O O . ALA A 1 90 ? 20.767 -4.010 -17.975 1.00 96.06 90 ALA A O 1
ATOM 737 N N . ALA A 1 91 ? 18.871 -4.029 -19.180 1.00 85.38 91 ALA A N 1
ATOM 738 C CA . ALA A 1 91 ? 19.085 -5.336 -19.781 1.00 85.38 91 ALA A CA 1
ATOM 739 C C . ALA A 1 91 ? 20.169 -5.201 -20.864 1.00 85.38 91 ALA A C 1
ATOM 741 O O . ALA A 1 91 ? 20.049 -4.350 -21.746 1.00 85.38 91 ALA A O 1
ATOM 742 N N . GLN A 1 92 ? 21.242 -5.991 -20.745 1.00 73.25 92 GLN A N 1
ATOM 743 C CA . GLN A 1 92 ? 22.308 -6.080 -21.752 1.00 73.25 92 GLN A CA 1
ATOM 744 C C . GLN A 1 92 ? 21.816 -6.738 -23.040 1.00 73.25 92 GLN A C 1
ATOM 746 O O . GLN A 1 92 ? 21.012 -7.694 -22.934 1.00 73.25 92 GLN A O 1
#

Sequence (92 aa):
MKTTIAFNIDTSTLQGCTDDYLAALWYIAQTNPATNDNHDACVAVEHIGREIIRRWMRGVPVPLWNIQGGDYYHQQLIRFARWNGQEWEAAQ

Foldseek 3Di:
DDDDDDDDQDLVCLLVDDPVVLVVQLVVLVPPPDDPPPPVSVVSNVSSVLSNVCVVCVVPPDDDPPDDPCPVVVVVLVVFWDDPPPDTDGDD

pLDDT: mean 92.23, std 4.22, range [73.25, 97.25]

Organism: Ralstonia solanacearum (NCBI:txid305)

Secondary structure (DSSP, 8-state):
----------GGGGGGS-HHHHHHHHHHHHT----TT-HHHHHHHHHHHHHHHHHHGGGS---SSSS-HHHHHHHHHTTTEEE-SSSEEE--

Radius of gyration: 16.88 Å; chains: 1; bounding box: 42×36×46 Å